Protein AF-A0A108T8F6-F1 (afdb_monomer)

Secondary structure (DSSP, 8-state):
--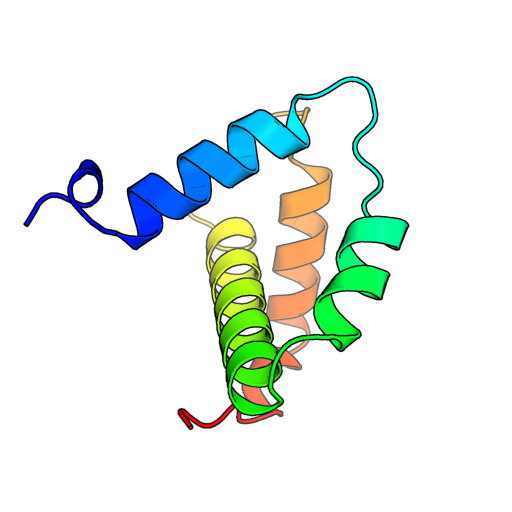GGGSHHHHHHHHHHHHHTSTT--HHHHHHHHTTS-HHHHHHHHHHHHHHHHHHHSTT----TTTHHHHHHHHHHHHTSHHHHS-----

Structure (mmCIF, N/CA/C/O backbone):
data_AF-A0A108T8F6-F1
#
_entry.id   AF-A0A108T8F6-F1
#
loop_
_atom_site.group_PDB
_atom_site.id
_atom_site.type_symbol
_atom_site.label_atom_id
_atom_site.label_alt_id
_atom_site.label_comp_id
_atom_site.label_asym_id
_atom_site.label_entity_id
_atom_site.label_seq_id
_atom_site.pdbx_PDB_ins_code
_atom_site.Cartn_x
_atom_site.Cartn_y
_atom_site.Cartn_z
_atom_site.occupancy
_atom_site.B_iso_or_equiv
_atom_site.auth_seq_id
_atom_site.auth_comp_id
_atom_site.auth_asym_id
_atom_site.auth_atom_id
_atom_site.pdbx_PDB_model_num
ATOM 1 N N . MET A 1 1 ? -5.316 19.859 9.769 1.00 63.09 1 MET A N 1
ATOM 2 C CA . MET A 1 1 ? -4.231 19.932 8.768 1.00 63.09 1 MET A CA 1
ATOM 3 C C . MET A 1 1 ? -4.727 19.178 7.548 1.00 63.09 1 MET A C 1
ATOM 5 O O . MET A 1 1 ? -5.232 18.078 7.724 1.00 63.09 1 MET A O 1
ATOM 9 N N . GLU A 1 2 ? -4.706 19.786 6.365 1.00 87.06 2 GLU A N 1
ATOM 10 C CA . GLU A 1 2 ? -5.126 19.111 5.126 1.00 87.06 2 GLU A CA 1
ATOM 11 C C . GLU A 1 2 ? -4.174 17.950 4.803 1.00 87.06 2 GLU A C 1
ATOM 13 O O . GLU A 1 2 ? -2.962 18.088 4.993 1.00 87.06 2 GLU A O 1
ATOM 18 N N . LEU A 1 3 ? -4.707 16.820 4.318 1.00 90.44 3 LEU A N 1
ATOM 19 C CA . LEU A 1 3 ? -3.925 15.623 3.976 1.00 90.44 3 LEU A CA 1
ATOM 20 C C . LEU A 1 3 ? -2.784 15.960 3.010 1.00 90.44 3 LEU A C 1
ATOM 22 O O . LEU A 1 3 ? -1.675 15.473 3.178 1.00 90.44 3 LEU A O 1
ATOM 26 N N . GLN A 1 4 ? -3.042 16.856 2.057 1.00 93.12 4 GLN A N 1
ATOM 27 C CA . GLN A 1 4 ? -2.092 17.295 1.038 1.00 93.12 4 GLN A CA 1
ATOM 28 C C . GLN A 1 4 ? -0.828 17.957 1.617 1.00 93.12 4 GLN A C 1
ATOM 30 O O . GLN A 1 4 ? 0.208 18.000 0.957 1.00 93.12 4 GLN A O 1
ATOM 35 N N . ASN A 1 5 ? -0.884 18.445 2.859 1.00 94.06 5 ASN A N 1
ATOM 36 C CA . ASN A 1 5 ? 0.251 19.073 3.535 1.00 94.06 5 ASN A CA 1
ATOM 37 C C . ASN A 1 5 ? 1.061 18.095 4.404 1.00 94.06 5 ASN A C 1
ATOM 39 O O . ASN A 1 5 ? 2.082 18.493 4.972 1.00 94.06 5 ASN A O 1
ATOM 43 N N . SER A 1 6 ? 0.637 16.831 4.520 1.00 96.62 6 SER A N 1
ATOM 44 C CA . SER A 1 6 ? 1.337 15.834 5.331 1.00 96.62 6 SER A CA 1
ATOM 45 C C . SER A 1 6 ? 2.648 15.375 4.683 1.00 96.62 6 SER A C 1
ATOM 47 O O . SER A 1 6 ? 2.859 15.476 3.469 1.00 96.62 6 SER A O 1
ATOM 49 N N . ARG A 1 7 ? 3.561 14.846 5.506 1.00 96.19 7 ARG A N 1
ATOM 50 C CA . ARG A 1 7 ? 4.801 14.231 5.005 1.00 96.19 7 ARG A CA 1
ATOM 51 C C .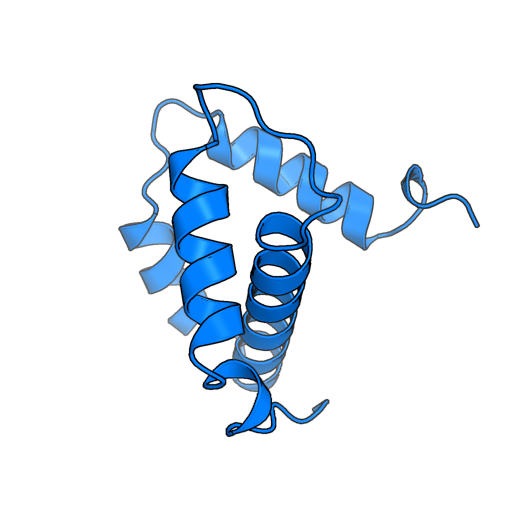 ARG A 1 7 ? 4.499 12.954 4.211 1.00 96.19 7 ARG A C 1
ATOM 53 O O . ARG A 1 7 ? 5.187 12.674 3.237 1.00 96.19 7 ARG A O 1
ATOM 60 N N . GLU A 1 8 ? 3.451 12.226 4.589 1.00 96.62 8 GLU A N 1
ATOM 61 C CA . GLU A 1 8 ? 2.988 11.005 3.932 1.00 96.62 8 GLU A CA 1
ATOM 62 C C . GLU A 1 8 ? 2.455 11.306 2.527 1.00 96.62 8 GLU A C 1
ATOM 64 O O . GLU A 1 8 ? 2.762 10.576 1.588 1.00 96.62 8 GLU A O 1
ATOM 69 N N . TYR A 1 9 ? 1.735 12.419 2.351 1.00 96.19 9 TYR A N 1
ATOM 70 C CA . TYR A 1 9 ? 1.280 12.850 1.031 1.00 96.19 9 TYR A CA 1
ATOM 71 C C . TYR A 1 9 ? 2.460 13.204 0.122 1.00 96.19 9 TYR A C 1
ATOM 73 O O . TYR A 1 9 ? 2.511 12.783 -1.028 1.00 96.19 9 TYR A O 1
ATOM 81 N N . LYS A 1 10 ? 3.477 13.902 0.638 1.00 96.44 10 LYS A N 1
ATOM 82 C CA . LYS A 1 10 ? 4.701 14.160 -0.139 1.00 96.44 10 LYS A CA 1
ATOM 83 C C . LYS A 1 10 ? 5.418 12.860 -0.519 1.00 96.44 10 LYS A C 1
ATOM 85 O O . LYS A 1 10 ? 5.850 12.719 -1.657 1.00 96.44 10 LYS A O 1
ATOM 90 N N . ALA A 1 11 ? 5.499 11.897 0.399 1.00 96.50 11 ALA A N 1
ATOM 91 C CA . ALA A 1 11 ? 6.109 10.597 0.127 1.00 96.50 11 ALA A CA 1
ATOM 92 C C . ALA A 1 11 ? 5.349 9.803 -0.950 1.00 96.50 11 ALA A C 1
ATOM 94 O O . ALA A 1 11 ? 5.981 9.225 -1.834 1.00 96.50 11 ALA A O 1
ATOM 95 N N . VAL A 1 12 ? 4.008 9.802 -0.923 1.00 96.19 12 VAL A N 1
ATOM 96 C CA . VAL A 1 12 ? 3.218 9.089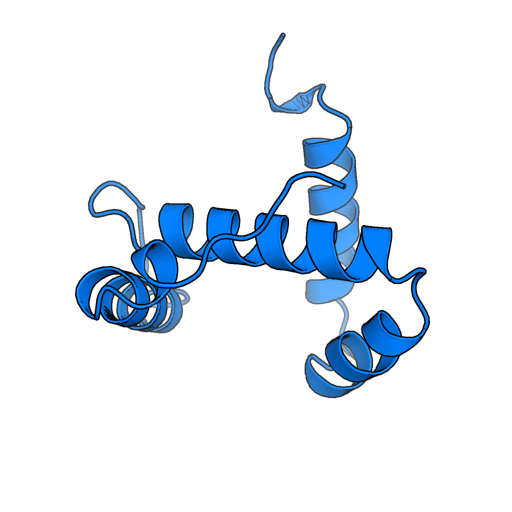 -1.940 1.00 96.19 12 VAL A CA 1
ATOM 97 C C . VAL A 1 12 ? 3.333 9.741 -3.316 1.00 96.19 12 VAL A C 1
ATOM 99 O O . VAL A 1 12 ? 3.324 9.028 -4.310 1.00 96.19 12 VAL A O 1
ATOM 102 N N . GLN A 1 13 ? 3.511 11.063 -3.391 1.00 96.75 13 GLN A N 1
ATOM 103 C CA . GLN A 1 13 ? 3.750 11.764 -4.657 1.00 96.75 13 GLN A CA 1
ATOM 104 C C . GLN A 1 13 ? 5.094 11.376 -5.292 1.00 96.75 13 GLN A C 1
ATOM 106 O O . GLN A 1 13 ? 5.171 11.175 -6.502 1.00 96.75 13 GLN A O 1
ATOM 111 N N . GLU A 1 14 ? 6.154 11.214 -4.495 1.00 96.69 14 GLU A N 1
ATOM 112 C CA . GLU A 1 14 ? 7.430 10.706 -5.021 1.00 96.69 14 GLU A CA 1
ATOM 113 C C . GLU A 1 14 ? 7.327 9.231 -5.439 1.00 96.69 14 GLU A C 1
ATOM 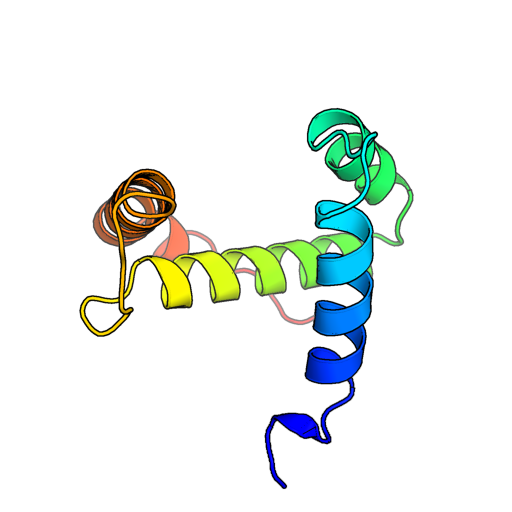115 O O . GLU A 1 14 ? 7.888 8.838 -6.463 1.00 96.69 14 GLU A O 1
ATOM 120 N N . LEU A 1 15 ? 6.558 8.418 -4.704 1.00 96.56 15 LEU A N 1
ATOM 121 C CA . LEU A 1 15 ? 6.278 7.039 -5.106 1.00 96.56 15 LEU A CA 1
ATOM 122 C C . LEU A 1 15 ? 5.466 6.977 -6.409 1.00 96.56 15 LEU A C 1
ATOM 124 O O . LEU A 1 15 ? 5.804 6.190 -7.283 1.00 96.56 15 LEU A O 1
ATOM 128 N N . GLU A 1 16 ? 4.436 7.809 -6.569 1.00 97.00 16 GLU A N 1
ATOM 129 C CA . GLU A 1 16 ? 3.630 7.909 -7.793 1.00 97.00 16 GLU A CA 1
ATOM 130 C C . GLU A 1 16 ? 4.510 8.208 -9.011 1.00 97.00 16 GLU A C 1
ATOM 132 O O . GLU A 1 16 ? 4.423 7.514 -10.024 1.00 97.00 16 GLU A O 1
ATOM 137 N N . ARG A 1 17 ? 5.418 9.185 -8.891 1.00 97.00 17 ARG A N 1
ATOM 138 C CA . ARG A 1 17 ? 6.386 9.503 -9.951 1.00 97.00 17 ARG A CA 1
ATOM 139 C C . ARG A 1 17 ? 7.261 8.306 -10.304 1.00 97.00 17 ARG A C 1
ATOM 141 O O . ARG A 1 17 ? 7.470 8.049 -11.484 1.00 97.00 17 ARG A O 1
ATOM 148 N N . ALA A 1 18 ? 7.744 7.573 -9.302 1.00 96.62 18 ALA A N 1
ATOM 149 C CA . ALA A 1 18 ? 8.578 6.396 -9.520 1.00 96.62 18 ALA A CA 1
ATOM 150 C C . ALA A 1 18 ? 7.799 5.226 -10.151 1.00 96.62 18 ALA A C 1
ATOM 152 O O . ALA A 1 18 ? 8.330 4.534 -11.016 1.00 96.62 18 ALA A O 1
ATOM 153 N N . LEU A 1 19 ? 6.532 5.026 -9.764 1.00 96.00 19 LEU A N 1
ATOM 154 C CA . LEU A 1 19 ? 5.638 4.021 -10.351 1.00 96.00 19 LEU A CA 1
ATOM 155 C C . LEU A 1 19 ? 5.305 4.322 -11.818 1.00 96.00 19 LEU A C 1
ATOM 157 O O . LEU A 1 19 ? 5.126 3.392 -12.601 1.00 96.00 19 LEU A O 1
ATOM 161 N N . ASN A 1 20 ? 5.218 5.604 -12.179 1.00 94.81 20 ASN A N 1
ATOM 162 C CA . ASN A 1 20 ? 4.918 6.059 -13.536 1.00 94.81 20 ASN A CA 1
ATOM 163 C C . ASN A 1 20 ? 6.145 6.052 -14.474 1.00 94.81 20 ASN A C 1
ATOM 165 O O . ASN A 1 20 ? 6.016 6.378 -15.654 1.00 94.81 20 ASN A O 1
ATOM 169 N N . ASP A 1 21 ? 7.334 5.701 -13.978 1.00 93.62 21 ASP A N 1
ATOM 170 C CA . ASP A 1 21 ? 8.545 5.629 -14.794 1.00 93.62 21 ASP A CA 1
ATOM 171 C C . ASP A 1 21 ? 8.609 4.333 -15.630 1.00 93.62 21 ASP A C 1
ATOM 173 O O . ASP A 1 21 ? 8.269 3.238 -15.165 1.00 93.62 21 ASP A O 1
ATOM 177 N N . MET A 1 22 ? 9.096 4.449 -16.872 1.00 81.00 22 MET A N 1
ATOM 178 C CA . MET A 1 22 ? 9.247 3.364 -17.854 1.00 81.00 22 MET A CA 1
ATOM 179 C C . MET A 1 22 ? 10.428 2.462 -17.468 1.00 81.00 22 MET A C 1
ATOM 181 O O . MET A 1 22 ? 11.468 2.421 -18.119 1.00 81.00 22 MET A O 1
ATOM 185 N N . GLY A 1 23 ? 10.288 1.746 -16.360 1.00 92.38 23 GLY A N 1
ATOM 186 C CA . GLY A 1 23 ? 11.355 0.930 -15.783 1.00 92.38 23 GLY A CA 1
ATOM 187 C C . GLY A 1 23 ? 11.056 0.412 -14.382 1.00 92.38 23 GLY A C 1
ATOM 188 O O . GLY A 1 23 ? 11.849 -0.370 -13.843 1.00 92.38 23 GLY A O 1
ATOM 189 N N . TRP A 1 24 ? 9.922 0.807 -13.791 1.00 96.25 24 TRP A N 1
ATOM 190 C CA . TRP A 1 24 ? 9.532 0.323 -12.478 1.00 96.25 24 TRP A CA 1
ATOM 191 C C . TRP A 1 24 ? 9.438 -1.207 -12.442 1.00 96.25 24 TRP A C 1
ATOM 193 O O . TRP A 1 24 ? 8.803 -1.849 -13.280 1.00 96.25 24 TRP A O 1
ATOM 203 N N . SER A 1 25 ? 10.061 -1.810 -11.429 1.00 96.88 25 SER A N 1
ATOM 204 C CA . SER A 1 25 ? 10.025 -3.251 -11.198 1.00 96.88 25 SER A CA 1
ATOM 205 C C . SER A 1 25 ? 9.520 -3.526 -9.782 1.00 96.88 25 SER A C 1
ATOM 207 O O . SER A 1 25 ? 10.290 -3.374 -8.829 1.00 96.88 25 SER A O 1
ATOM 209 N N . PRO A 1 26 ? 8.265 -3.997 -9.619 1.00 95.88 26 PRO A N 1
ATOM 210 C CA . PRO A 1 26 ? 7.721 -4.348 -8.307 1.00 95.88 26 PRO A CA 1
ATOM 211 C C . PRO A 1 26 ? 8.594 -5.366 -7.561 1.00 95.88 26 PRO A C 1
ATOM 213 O O . PRO A 1 26 ? 8.784 -5.259 -6.352 1.00 95.88 26 PRO A O 1
ATOM 216 N N . LYS A 1 27 ? 9.197 -6.311 -8.298 1.00 97.50 27 LYS A N 1
ATOM 217 C CA . LYS A 1 27 ? 10.126 -7.302 -7.743 1.00 97.50 27 LYS A CA 1
ATOM 218 C C . LYS A 1 27 ? 11.383 -6.647 -7.168 1.00 97.50 27 LYS A C 1
ATOM 220 O O . LYS A 1 27 ? 11.723 -6.920 -6.023 1.00 97.50 27 LYS A O 1
ATOM 225 N N . ARG A 1 28 ? 12.052 -5.767 -7.925 1.00 97.69 28 ARG A N 1
ATOM 226 C CA . ARG A 1 28 ? 13.257 -5.076 -7.432 1.00 97.69 28 ARG A CA 1
ATOM 227 C C . ARG A 1 28 ? 12.936 -4.132 -6.278 1.00 97.69 28 ARG A C 1
ATOM 229 O O . ARG A 1 28 ? 13.736 -4.039 -5.352 1.00 97.69 28 ARG A O 1
ATOM 236 N N . PHE A 1 29 ? 11.774 -3.473 -6.301 1.00 96.81 29 PHE A N 1
ATOM 237 C CA . PHE A 1 29 ? 11.302 -2.670 -5.173 1.00 96.81 29 PHE A CA 1
ATOM 238 C C . PHE A 1 29 ? 11.196 -3.534 -3.912 1.00 96.81 29 PHE A C 1
ATOM 240 O O . PHE A 1 29 ? 11.868 -3.244 -2.927 1.00 96.81 29 PHE A O 1
ATOM 247 N N . ALA A 1 30 ? 10.454 -4.645 -3.973 1.00 97.31 30 ALA A N 1
ATOM 248 C CA . ALA A 1 30 ? 10.300 -5.568 -2.850 1.00 97.31 30 ALA A CA 1
ATOM 249 C C . ALA A 1 30 ? 11.636 -6.176 -2.383 1.00 97.31 30 ALA A C 1
ATOM 251 O O . ALA A 1 30 ? 11.869 -6.303 -1.187 1.00 97.31 30 ALA A O 1
ATOM 252 N N . GLU A 1 31 ? 12.549 -6.511 -3.297 1.00 98.00 31 GLU A N 1
ATOM 253 C CA . GLU A 1 31 ? 13.895 -6.969 -2.932 1.00 98.00 31 GLU A CA 1
ATOM 254 C C . GLU A 1 31 ? 14.702 -5.876 -2.228 1.00 98.00 31 GLU A C 1
ATOM 256 O O . GLU A 1 31 ? 15.468 -6.182 -1.321 1.00 98.00 31 GLU A O 1
ATOM 261 N N . SER A 1 32 ? 14.523 -4.609 -2.600 1.00 97.75 32 SER A N 1
ATOM 262 C CA . SER A 1 32 ? 15.267 -3.485 -2.022 1.00 97.75 32 SER A CA 1
ATOM 263 C C . SER A 1 32 ? 14.825 -3.150 -0.595 1.00 97.75 32 SER A C 1
ATOM 265 O O . SER A 1 32 ? 15.649 -2.732 0.220 1.00 97.75 32 SER A O 1
ATOM 267 N N . THR A 1 33 ? 13.558 -3.389 -0.239 1.00 97.12 33 THR A N 1
ATOM 268 C CA . THR A 1 33 ? 13.043 -3.101 1.117 1.00 97.12 33 THR A CA 1
ATOM 269 C C . THR A 1 33 ? 13.733 -3.941 2.195 1.00 97.12 33 THR A C 1
ATOM 271 O O . THR A 1 33 ? 13.828 -3.515 3.348 1.00 97.12 33 THR A O 1
ATOM 274 N N . ARG A 1 34 ? 14.316 -5.093 1.827 1.00 96.50 34 ARG A N 1
ATOM 275 C CA . ARG A 1 34 ? 15.084 -5.954 2.743 1.00 96.50 34 ARG A CA 1
ATOM 276 C C . ARG A 1 34 ? 16.299 -5.256 3.365 1.00 96.50 34 ARG A C 1
ATOM 278 O O . ARG A 1 34 ? 16.816 -5.741 4.370 1.00 96.50 34 ARG A O 1
ATOM 285 N N . PHE A 1 35 ? 16.790 -4.184 2.740 1.00 97.94 35 PHE A N 1
ATOM 286 C CA . PHE A 1 35 ? 17.958 -3.431 3.197 1.00 97.94 35 PHE A CA 1
ATOM 287 C C . PHE A 1 35 ? 17.604 -2.328 4.204 1.00 97.94 35 PHE A C 1
ATOM 289 O O . PHE A 1 35 ? 18.506 -1.743 4.798 1.00 97.94 35 PHE A O 1
ATOM 296 N N . TYR A 1 36 ? 16.319 -2.050 4.439 1.00 97.50 36 TYR A N 1
ATOM 297 C CA . TYR A 1 36 ? 15.902 -1.122 5.490 1.00 97.50 36 TYR A CA 1
ATOM 298 C C . TYR A 1 36 ? 16.188 -1.683 6.886 1.00 97.50 36 TYR A C 1
ATOM 300 O O . TYR A 1 36 ? 16.235 -2.898 7.087 1.00 97.50 36 TYR A O 1
ATOM 308 N N . HIS A 1 37 ? 16.313 -0.800 7.880 1.00 97.25 37 HIS A N 1
ATOM 309 C CA . HIS A 1 37 ? 16.297 -1.205 9.286 1.00 97.25 37 HIS A CA 1
ATOM 310 C C . HIS A 1 37 ? 15.022 -2.002 9.604 1.00 97.25 37 HIS A C 1
ATOM 312 O O . HIS A 1 37 ? 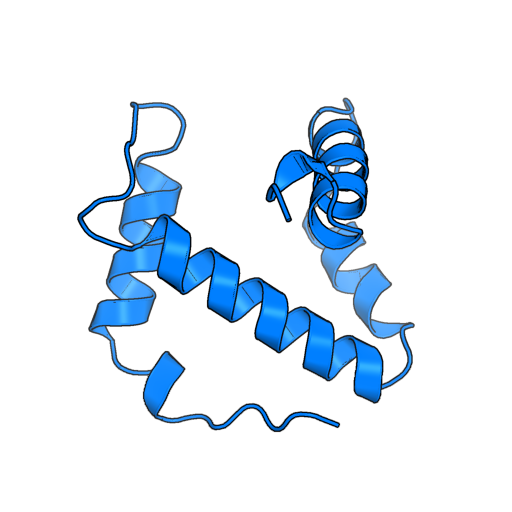13.959 -1.719 9.053 1.00 97.25 37 HIS A O 1
ATOM 318 N N . ARG A 1 38 ? 15.102 -2.978 10.518 1.00 96.19 38 ARG A N 1
ATOM 319 C CA . ARG A 1 38 ? 13.971 -3.875 10.835 1.00 96.19 38 ARG A CA 1
ATOM 320 C C . ARG A 1 38 ? 12.712 -3.125 11.278 1.00 96.19 38 ARG A C 1
ATOM 322 O O . ARG A 1 38 ? 11.627 -3.463 10.821 1.00 96.19 38 ARG A O 1
ATOM 329 N N . THR A 1 39 ? 12.864 -2.059 12.060 1.00 96.06 39 THR A N 1
ATOM 330 C CA . THR A 1 39 ? 11.764 -1.156 12.437 1.00 96.06 39 THR A CA 1
ATOM 331 C C . THR A 1 39 ? 11.069 -0.545 11.218 1.00 96.06 39 THR A C 1
ATOM 333 O O . THR A 1 39 ? 9.847 -0.523 11.144 1.00 96.06 39 THR A O 1
ATOM 336 N N . LEU A 1 40 ? 11.830 -0.117 10.207 1.00 96.38 40 LEU A N 1
ATOM 337 C CA . LEU A 1 40 ? 11.265 0.450 8.980 1.00 96.38 40 LEU A CA 1
ATOM 338 C C . LEU A 1 40 ? 10.626 -0.615 8.081 1.00 96.38 40 LEU A C 1
ATOM 340 O O . LEU A 1 40 ? 9.659 -0.316 7.392 1.00 96.38 40 LEU A O 1
ATOM 344 N N . GLN A 1 41 ? 11.120 -1.858 8.099 1.00 96.44 41 GLN A N 1
ATOM 345 C CA . GLN A 1 41 ? 10.443 -2.976 7.426 1.00 96.44 41 GLN A CA 1
ATOM 346 C C . GLN A 1 41 ? 9.062 -3.230 8.048 1.00 96.44 41 GLN A C 1
ATOM 348 O O . GLN A 1 41 ? 8.089 -3.413 7.319 1.00 96.44 41 GLN A O 1
ATOM 353 N N . GLN A 1 42 ? 8.959 -3.174 9.381 1.00 96.38 42 GLN A N 1
ATOM 354 C CA . GLN A 1 42 ? 7.687 -3.287 10.097 1.00 96.38 42 GLN A CA 1
ATOM 355 C C . GLN A 1 42 ? 6.733 -2.136 9.745 1.00 96.38 42 GLN A C 1
ATOM 357 O O . GLN A 1 42 ? 5.568 -2.375 9.424 1.00 96.38 42 GLN A O 1
ATOM 362 N N . GLU A 1 43 ? 7.221 -0.894 9.766 1.00 96.56 43 GLU A N 1
ATOM 363 C CA . GLU A 1 43 ? 6.393 0.275 9.454 1.00 96.56 43 GLU A CA 1
ATOM 364 C C . GLU A 1 43 ? 5.949 0.294 7.982 1.00 96.56 43 GLU A C 1
ATOM 366 O O . GLU A 1 43 ? 4.808 0.647 7.673 1.00 96.56 43 GLU A O 1
ATOM 371 N N . LEU A 1 44 ? 6.795 -0.186 7.065 1.00 96.69 44 LEU A N 1
ATOM 372 C CA . LEU A 1 44 ? 6.407 -0.395 5.672 1.00 96.69 44 LEU A CA 1
ATOM 373 C C . LEU A 1 44 ? 5.268 -1.416 5.555 1.00 96.69 44 LEU A C 1
ATOM 375 O O . LEU A 1 44 ? 4.306 -1.164 4.833 1.00 96.69 44 LEU A O 1
ATOM 379 N N . MET A 1 45 ? 5.328 -2.538 6.280 1.00 96.81 45 MET A N 1
ATOM 380 C CA . MET A 1 45 ? 4.242 -3.524 6.269 1.00 96.81 45 MET A CA 1
ATOM 381 C C . MET A 1 45 ? 2.938 -2.952 6.826 1.00 96.81 45 MET A C 1
ATOM 383 O O . MET A 1 45 ? 1.885 -3.157 6.225 1.00 96.81 45 MET A O 1
ATOM 387 N N . ARG A 1 46 ? 2.997 -2.173 7.914 1.00 96.88 46 ARG A N 1
ATOM 388 C CA . ARG A 1 46 ? 1.832 -1.442 8.445 1.00 96.88 46 ARG A CA 1
ATOM 389 C C . ARG A 1 46 ? 1.238 -0.498 7.399 1.00 96.88 46 ARG A C 1
ATOM 391 O O . ARG A 1 46 ? 0.024 -0.476 7.209 1.00 96.88 46 ARG A O 1
ATOM 398 N N . THR A 1 47 ? 2.095 0.221 6.677 1.00 96.50 47 THR A N 1
ATOM 399 C CA . THR A 1 47 ? 1.690 1.123 5.590 1.00 96.50 47 THR A CA 1
ATOM 400 C C . THR A 1 47 ? 1.010 0.359 4.450 1.00 96.50 47 THR A C 1
ATOM 402 O O . THR A 1 47 ? -0.056 0.763 3.993 1.00 96.50 47 THR A O 1
ATOM 405 N N . ILE A 1 48 ? 1.569 -0.780 4.022 1.00 97.25 48 ILE A N 1
ATOM 406 C CA . ILE A 1 48 ? 0.976 -1.634 2.979 1.00 97.25 48 ILE A CA 1
ATOM 407 C C . ILE A 1 48 ? -0.393 -2.164 3.420 1.00 97.25 48 ILE A C 1
ATOM 409 O O . ILE A 1 48 ? -1.341 -2.112 2.641 1.00 97.25 48 ILE A O 1
ATOM 413 N N . VAL A 1 49 ? -0.533 -2.619 4.669 1.00 97.75 49 VAL A N 1
ATOM 414 C CA . VAL A 1 49 ? -1.827 -3.067 5.211 1.00 97.75 49 VAL A CA 1
ATOM 415 C C 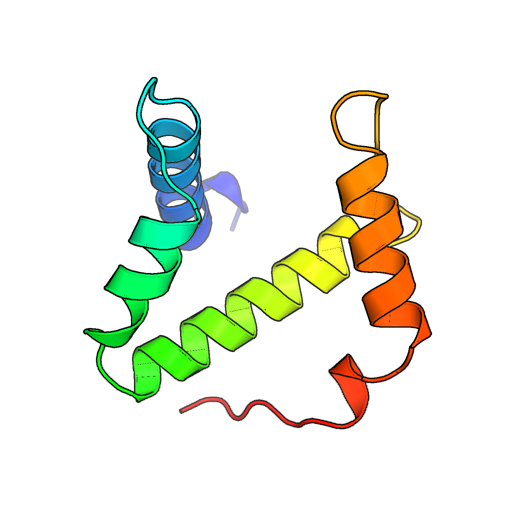. VAL A 1 49 ? -2.851 -1.931 5.222 1.00 97.75 49 VAL A C 1
ATOM 417 O O . VAL A 1 49 ? -4.003 -2.154 4.853 1.00 97.75 49 VAL A O 1
ATOM 420 N N . ALA A 1 50 ? -2.449 -0.708 5.578 1.00 97.06 50 ALA A N 1
ATOM 421 C CA . ALA A 1 50 ? -3.333 0.455 5.513 1.00 97.06 50 ALA A CA 1
ATOM 422 C C . ALA A 1 50 ? -3.789 0.758 4.072 1.00 97.06 50 ALA A C 1
ATOM 424 O O . ALA A 1 50 ? -4.964 1.056 3.855 1.00 97.06 50 ALA A O 1
ATOM 425 N N . VAL A 1 51 ? -2.897 0.619 3.083 1.00 97.94 51 VAL A N 1
ATOM 426 C CA . VAL A 1 51 ? -3.246 0.746 1.658 1.00 97.94 51 VAL A CA 1
ATOM 427 C C . VAL A 1 51 ? -4.220 -0.350 1.226 1.00 97.94 51 VAL A C 1
ATOM 429 O O . VAL A 1 51 ? -5.210 -0.033 0.577 1.00 97.94 51 VAL A O 1
ATOM 432 N N . ILE A 1 52 ? -3.996 -1.611 1.617 1.00 98.44 52 ILE A N 1
ATOM 433 C CA . ILE A 1 52 ? -4.913 -2.723 1.310 1.00 98.44 52 ILE A CA 1
ATOM 434 C C . ILE A 1 52 ? -6.306 -2.434 1.875 1.00 98.44 52 ILE A C 1
ATOM 436 O O . ILE A 1 52 ? -7.284 -2.533 1.140 1.00 98.44 52 ILE A O 1
ATOM 440 N N . ARG A 1 53 ? -6.398 -2.026 3.149 1.00 98.00 53 ARG A N 1
ATOM 441 C CA . ARG A 1 53 ? -7.678 -1.673 3.785 1.00 98.00 53 ARG A CA 1
ATOM 442 C C . ARG A 1 53 ? -8.386 -0.540 3.040 1.00 98.00 53 ARG A C 1
ATOM 444 O O . ARG A 1 53 ? -9.568 -0.660 2.762 1.00 98.00 53 ARG A O 1
ATOM 451 N N . MET A 1 54 ? -7.663 0.518 2.670 1.00 97.81 54 MET A N 1
ATOM 452 C CA . MET A 1 54 ? -8.229 1.654 1.934 1.00 97.81 54 MET A CA 1
ATOM 453 C C . MET A 1 54 ? -8.693 1.277 0.520 1.00 97.81 54 MET A C 1
ATOM 455 O O . MET A 1 54 ? -9.768 1.697 0.109 1.00 97.81 54 MET A O 1
ATOM 459 N N . VAL A 1 55 ? -7.912 0.482 -0.217 1.00 98.31 55 VAL A N 1
ATOM 460 C CA . VAL A 1 55 ? -8.239 0.077 -1.596 1.00 98.31 55 VAL A CA 1
ATOM 461 C C . VAL A 1 55 ? -9.360 -0.960 -1.635 1.00 98.31 55 VAL A C 1
ATOM 463 O O . VAL A 1 55 ? -10.134 -0.969 -2.585 1.00 98.31 55 VAL A O 1
ATOM 466 N N . GLY A 1 56 ? -9.447 -1.848 -0.642 1.00 98.12 56 GLY A N 1
ATOM 467 C CA . GLY A 1 56 ? -10.481 -2.884 -0.563 1.00 98.12 56 GLY A CA 1
ATOM 468 C C . GLY A 1 56 ? -11.799 -2.431 0.072 1.00 98.12 56 GLY A C 1
ATOM 469 O O . GLY A 1 56 ? -12.755 -3.199 0.047 1.00 98.12 56 GLY A O 1
ATOM 470 N N . ASP A 1 57 ? -11.859 -1.218 0.629 1.00 97.81 57 ASP A N 1
ATOM 471 C CA . ASP A 1 57 ? -13.067 -0.657 1.242 1.00 97.81 57 ASP A CA 1
ATOM 472 C C . ASP A 1 57 ? -14.196 -0.473 0.212 1.00 97.81 57 ASP A C 1
ATOM 474 O O . ASP A 1 57 ? -13.955 -0.060 -0.924 1.00 97.81 57 ASP A O 1
ATOM 478 N N . ASP A 1 58 ? -15.442 -0.730 0.613 1.00 95.50 58 ASP A N 1
ATOM 479 C CA . ASP A 1 58 ? -16.619 -0.618 -0.264 1.00 95.50 58 ASP A CA 1
ATOM 480 C C . ASP A 1 58 ? -16.871 0.808 -0.775 1.00 95.50 58 ASP A C 1
ATOM 482 O O . ASP A 1 58 ? -17.518 1.001 -1.806 1.00 95.50 58 ASP A O 1
ATOM 486 N N . SER A 1 59 ? -16.361 1.824 -0.075 1.00 96.75 59 SER A N 1
ATOM 487 C CA . SER A 1 59 ? -16.439 3.223 -0.501 1.00 96.75 59 SER A CA 1
ATOM 488 C C . SER A 1 59 ? -15.329 3.630 -1.479 1.00 96.75 59 SER A C 1
ATOM 490 O O . SER A 1 59 ? -15.385 4.732 -2.044 1.00 96.75 59 SER A O 1
ATOM 492 N N . TYR A 1 60 ? -14.333 2.766 -1.718 1.00 96.44 60 TYR A N 1
ATOM 493 C CA . TYR A 1 60 ? -13.235 3.048 -2.635 1.00 96.44 60 TYR A CA 1
ATOM 494 C C . TYR A 1 60 ? -13.730 3.079 -4.084 1.00 96.44 60 TYR A C 1
ATOM 496 O O . TYR A 1 60 ? -14.207 2.091 -4.642 1.00 96.44 60 TYR A O 1
ATOM 504 N N . ARG A 1 61 ? -13.606 4.246 -4.725 1.00 95.75 61 ARG A N 1
ATOM 505 C CA . ARG A 1 61 ? -14.019 4.423 -6.122 1.00 95.75 61 ARG A CA 1
ATOM 506 C C . ARG A 1 61 ? -13.053 3.705 -7.059 1.00 95.75 61 ARG A C 1
ATOM 508 O O . ARG A 1 61 ? -11.843 3.915 -6.995 1.00 95.75 61 ARG A O 1
ATOM 515 N N . THR A 1 62 ? -13.608 2.933 -7.983 1.00 95.94 62 THR A N 1
ATOM 516 C CA . THR A 1 62 ? -12.851 2.161 -8.971 1.00 95.94 62 THR A CA 1
ATOM 517 C C . THR A 1 62 ? -13.243 2.518 -10.400 1.00 95.94 62 THR A C 1
ATOM 519 O O . THR A 1 62 ? -14.326 3.042 -10.665 1.00 95.94 62 THR A O 1
ATOM 522 N N . ASP A 1 63 ? -12.338 2.220 -11.328 1.00 96.62 63 ASP A N 1
ATOM 523 C CA . ASP A 1 63 ? -12.619 2.086 -12.752 1.00 96.62 63 ASP A CA 1
ATOM 524 C C . ASP A 1 63 ? -11.941 0.815 -13.302 1.00 96.62 63 ASP A C 1
ATOM 526 O O . ASP A 1 63 ? -11.253 0.092 -12.576 1.00 96.62 63 ASP A O 1
ATOM 530 N N . LEU A 1 64 ? -12.125 0.520 -14.593 1.00 96.94 64 LEU A N 1
ATOM 531 C CA . LEU A 1 64 ? -11.612 -0.711 -15.212 1.00 96.94 64 LEU A CA 1
ATOM 532 C C . LEU A 1 64 ? -10.088 -0.895 -15.069 1.00 96.94 64 LEU A C 1
ATOM 534 O O . LEU A 1 64 ? -9.606 -2.023 -15.129 1.00 96.94 64 LEU A O 1
ATOM 538 N N . ARG A 1 65 ? -9.317 0.182 -14.869 1.00 96.69 65 ARG A N 1
ATOM 539 C CA . ARG A 1 65 ? -7.853 0.132 -14.735 1.00 96.69 65 ARG A CA 1
ATOM 540 C C . ARG A 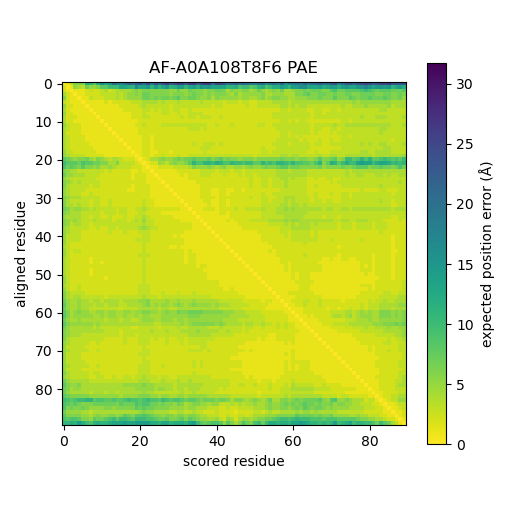1 65 ? -7.401 -0.383 -13.371 1.00 96.69 65 ARG A C 1
ATOM 542 O O . ARG A 1 65 ? -6.317 -0.952 -13.289 1.00 96.69 65 ARG A O 1
ATOM 549 N N . ASN A 1 66 ? -8.190 -0.180 -12.310 1.00 96.69 66 ASN A N 1
ATOM 550 C CA . ASN A 1 66 ? -7.827 -0.570 -10.940 1.00 96.69 66 ASN A CA 1
ATOM 551 C C . ASN A 1 66 ? -8.796 -1.570 -10.283 1.00 96.69 66 ASN A C 1
ATOM 553 O O . ASN A 1 66 ? -8.552 -1.973 -9.145 1.00 96.69 66 ASN A O 1
ATOM 557 N N . GLN A 1 67 ? -9.840 -2.021 -10.988 1.00 97.56 67 GLN A N 1
ATOM 558 C CA . GLN A 1 67 ? -10.818 -2.983 -10.468 1.00 97.56 67 GLN A CA 1
ATOM 559 C C . GLN A 1 67 ? -10.163 -4.260 -9.916 1.00 97.56 67 GLN A C 1
ATOM 561 O O . GLN A 1 67 ? -10.497 -4.695 -8.816 1.00 97.56 67 GLN A O 1
ATOM 566 N N . ALA A 1 68 ? -9.178 -4.824 -10.623 1.00 98.31 68 ALA A N 1
ATOM 567 C CA . ALA A 1 68 ? -8.472 -6.022 -10.164 1.00 98.31 68 ALA A CA 1
ATOM 568 C C . ALA A 1 68 ? -7.740 -5.803 -8.825 1.00 98.31 68 ALA A C 1
ATOM 570 O O . ALA A 1 68 ? -7.714 -6.694 -7.976 1.00 98.31 68 ALA A O 1
ATOM 571 N N . SER A 1 69 ? -7.180 -4.608 -8.609 1.00 98.06 69 SER A N 1
ATOM 572 C CA . SER A 1 69 ? -6.526 -4.246 -7.347 1.00 98.06 69 SER A CA 1
ATOM 573 C C . SER A 1 69 ? -7.532 -4.141 -6.201 1.00 98.06 69 SER A C 1
ATOM 575 O O . SER A 1 69 ? -7.252 -4.637 -5.111 1.00 98.06 69 SER A O 1
ATOM 577 N N . HIS A 1 70 ? -8.702 -3.542 -6.450 1.00 98.44 70 HIS A N 1
ATOM 578 C CA . HIS A 1 70 ? -9.789 -3.478 -5.471 1.00 98.44 70 HIS A CA 1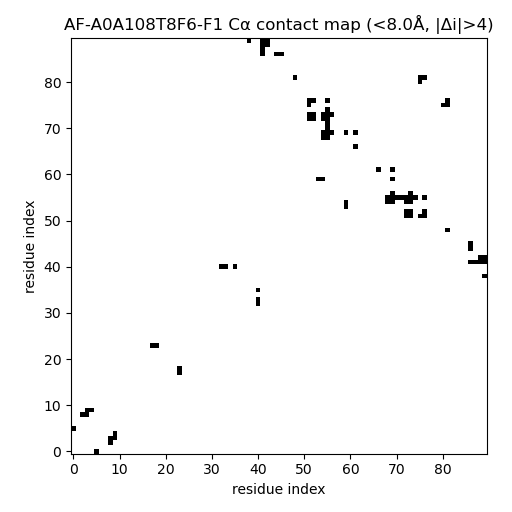
ATOM 579 C C . HIS A 1 70 ? -10.287 -4.876 -5.096 1.00 98.44 70 HIS A C 1
ATOM 581 O O . HIS A 1 70 ? -10.316 -5.210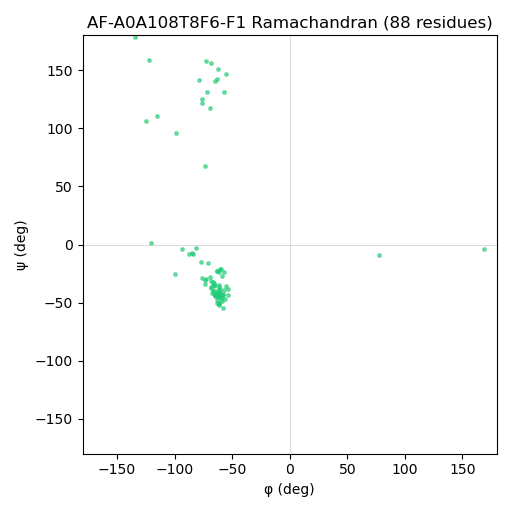 -3.915 1.00 98.44 70 HIS A O 1
ATOM 587 N N . GLU A 1 71 ? -10.588 -5.729 -6.081 1.00 98.38 71 GLU A N 1
ATOM 588 C CA . GLU A 1 71 ? -11.056 -7.098 -5.830 1.00 98.38 71 GLU A CA 1
ATOM 589 C C . GLU A 1 71 ? -10.033 -7.930 -5.048 1.00 98.38 71 GLU A C 1
ATOM 591 O O . GLU A 1 71 ? -10.406 -8.669 -4.135 1.00 98.38 71 GLU A O 1
ATOM 596 N N . LEU A 1 72 ? -8.741 -7.797 -5.366 1.00 98.56 72 LEU A N 1
ATOM 597 C CA . LEU A 1 72 ? -7.672 -8.441 -4.604 1.00 98.56 72 LEU A CA 1
ATOM 598 C C . LEU A 1 72 ? -7.653 -7.954 -3.150 1.00 98.56 72 LEU A C 1
ATOM 600 O O . LEU A 1 72 ? -7.651 -8.775 -2.234 1.00 98.56 72 LEU A O 1
ATOM 604 N N . CYS A 1 73 ? -7.645 -6.637 -2.933 1.00 98.56 73 CYS A N 1
ATOM 605 C CA . CYS A 1 73 ? -7.579 -6.064 -1.590 1.00 98.56 73 CYS A CA 1
ATOM 606 C C . CYS A 1 73 ? -8.811 -6.429 -0.758 1.00 98.56 73 CYS A C 1
ATOM 608 O O . CYS A 1 73 ? -8.666 -6.826 0.396 1.00 98.56 73 CYS A O 1
ATOM 610 N N . LYS A 1 74 ? -10.002 -6.387 -1.361 1.00 98.31 74 LYS A N 1
ATOM 611 C CA . LYS A 1 74 ? -11.252 -6.794 -0.722 1.00 98.31 74 LYS A CA 1
ATOM 612 C C . LYS A 1 74 ? -11.215 -8.256 -0.279 1.00 98.31 74 LYS A C 1
ATOM 614 O O . LYS A 1 74 ? -11.486 -8.540 0.878 1.00 98.31 74 LYS A O 1
ATOM 619 N N . ARG A 1 75 ? -10.759 -9.178 -1.136 1.00 98.44 75 ARG A N 1
ATOM 620 C CA . ARG A 1 75 ? -10.604 -10.597 -0.757 1.00 98.44 75 ARG A CA 1
ATOM 621 C C . ARG A 1 75 ? -9.609 -10.810 0.384 1.00 98.44 75 ARG A C 1
ATOM 623 O O . ARG A 1 75 ? -9.811 -11.706 1.196 1.00 98.44 75 ARG A O 1
ATOM 630 N N . ILE A 1 76 ? -8.537 -10.016 0.449 1.00 98.19 76 ILE A N 1
ATOM 631 C CA . ILE A 1 76 ? -7.585 -10.069 1.568 1.00 98.19 76 ILE A CA 1
ATOM 632 C C . ILE A 1 76 ? -8.274 -9.627 2.868 1.00 98.19 76 ILE A C 1
ATOM 634 O O . ILE A 1 76 ? -8.116 -10.303 3.881 1.00 98.19 76 ILE A O 1
ATOM 638 N N . ILE A 1 77 ? -9.060 -8.546 2.840 1.00 97.56 77 ILE A N 1
ATOM 639 C CA . ILE A 1 77 ? -9.842 -8.082 3.998 1.00 97.56 77 ILE A CA 1
ATOM 640 C C . ILE A 1 77 ? -10.863 -9.149 4.417 1.00 97.56 77 ILE A C 1
ATOM 642 O O . ILE A 1 77 ? -10.848 -9.581 5.566 1.00 97.56 77 ILE A O 1
ATOM 646 N N . ASP A 1 78 ? -11.673 -9.640 3.476 1.00 97.56 78 ASP A N 1
ATOM 647 C CA . ASP A 1 78 ? -12.733 -10.628 3.721 1.00 97.56 78 ASP A CA 1
ATOM 648 C C . ASP A 1 78 ? -12.193 -11.966 4.253 1.00 97.56 78 ASP A C 1
ATOM 650 O O . ASP A 1 78 ? -12.913 -12.716 4.910 1.00 97.56 78 ASP A O 1
ATOM 654 N N . SER A 1 79 ? -10.918 -12.279 3.993 1.00 97.12 79 SER A N 1
ATOM 655 C CA . SER A 1 79 ? -10.271 -13.481 4.528 1.00 97.12 79 SER A CA 1
ATOM 656 C C . SER A 1 79 ? -9.988 -13.425 6.035 1.00 97.12 79 SER A C 1
ATOM 658 O O . SER A 1 79 ? -9.678 -14.462 6.614 1.00 97.12 79 SER A O 1
ATOM 660 N N . GLY A 1 80 ? -10.040 -12.243 6.664 1.00 95.94 80 GLY A N 1
ATOM 661 C CA . GLY A 1 80 ? -9.723 -12.040 8.086 1.00 95.94 80 GLY A CA 1
ATOM 662 C C . GLY A 1 80 ? -8.225 -12.008 8.425 1.00 95.94 80 GLY A C 1
ATOM 663 O O . GLY A 1 80 ? -7.847 -11.593 9.518 1.00 95.94 80 GLY A O 1
ATOM 664 N N . VAL A 1 81 ? -7.339 -12.341 7.477 1.00 95.44 81 VAL A N 1
ATOM 665 C CA . VAL A 1 81 ? -5.889 -12.480 7.730 1.00 95.44 81 VAL A CA 1
ATOM 666 C C . VAL A 1 81 ? -5.221 -11.205 8.266 1.00 95.44 81 VAL A C 1
ATOM 668 O O . VAL A 1 81 ? -4.205 -11.269 8.957 1.00 95.44 81 VAL A O 1
ATOM 671 N N . LEU A 1 82 ? -5.775 -10.029 7.946 1.00 94.75 82 LEU A N 1
ATOM 672 C CA . LEU A 1 82 ? -5.254 -8.737 8.406 1.00 94.75 82 LEU A CA 1
ATOM 673 C C . LEU A 1 82 ? -5.604 -8.418 9.864 1.00 94.75 82 LEU A C 1
ATOM 675 O O . LEU A 1 82 ? -5.026 -7.479 10.413 1.00 94.75 82 LEU A O 1
ATOM 679 N N . ASP A 1 83 ? -6.555 -9.139 10.457 1.00 92.12 83 ASP A N 1
ATOM 680 C CA . ASP A 1 83 ? -6.959 -9.002 11.858 1.00 92.12 83 ASP A CA 1
ATOM 681 C C . ASP A 1 83 ? -6.313 -10.086 12.740 1.00 92.12 83 ASP A C 1
ATOM 683 O O . ASP A 1 83 ? -6.064 -9.849 13.922 1.00 92.12 83 ASP A O 1
ATOM 687 N N . ASP A 1 84 ? -5.948 -11.232 12.153 1.00 91.19 84 ASP A N 1
ATOM 688 C CA . ASP A 1 84 ? -5.283 -12.345 12.848 1.00 91.19 84 ASP A CA 1
ATOM 689 C C . ASP A 1 84 ? -3.841 -12.026 13.282 1.00 91.19 84 ASP A C 1
ATOM 691 O O . ASP A 1 84 ? -3.326 -12.598 14.248 1.00 91.19 84 ASP A O 1
ATOM 695 N N . ILE A 1 85 ? -3.157 -11.127 12.564 1.00 90.44 85 ILE A N 1
ATOM 696 C CA . ILE A 1 85 ? -1.742 -10.809 12.787 1.00 90.44 85 ILE A CA 1
ATOM 697 C C . ILE A 1 85 ? -1.592 -9.363 13.254 1.00 90.44 85 ILE A C 1
ATOM 699 O O . ILE A 1 85 ? -1.733 -8.412 12.485 1.00 90.44 85 ILE A O 1
ATOM 703 N N . TYR A 1 86 ? -1.202 -9.190 14.518 1.00 90.19 86 TYR A N 1
ATOM 704 C CA . TYR A 1 86 ? -0.891 -7.872 15.059 1.00 90.19 86 TYR A CA 1
ATOM 705 C C . TYR A 1 86 ? 0.476 -7.364 14.575 1.00 90.19 86 TYR A C 1
ATOM 707 O O . TYR A 1 86 ? 1.514 -7.975 14.835 1.00 90.19 86 TYR A O 1
ATOM 715 N N . LEU A 1 87 ? 0.482 -6.202 13.914 1.00 93.25 87 LEU A N 1
ATOM 716 C CA . LEU A 1 87 ? 1.692 -5.485 13.508 1.00 93.25 87 LEU A CA 1
ATOM 717 C C . LEU A 1 87 ? 2.001 -4.352 14.508 1.00 93.25 87 LEU A C 1
ATOM 719 O O . LEU A 1 87 ? 1.454 -3.254 14.355 1.00 93.25 87 LEU A O 1
ATOM 723 N N . PRO A 1 88 ? 2.878 -4.554 15.514 1.00 92.00 88 PRO A N 1
ATOM 724 C CA . PRO A 1 88 ? 3.154 -3.538 16.530 1.00 92.00 88 PRO A CA 1
ATOM 725 C C . PRO A 1 88 ? 3.763 -2.266 15.938 1.00 92.00 88 PRO A C 1
ATOM 727 O O . PRO A 1 88 ? 4.456 -2.311 14.920 1.00 92.00 88 PRO A O 1
ATOM 730 N N . PHE A 1 89 ? 3.497 -1.136 16.597 1.00 85.69 89 PHE A N 1
ATOM 731 C CA . PHE A 1 89 ? 4.255 0.098 16.400 1.00 85.69 89 PHE A CA 1
ATOM 732 C C . PHE A 1 89 ? 5.592 -0.066 17.130 1.00 85.69 89 PHE A C 1
ATOM 734 O O . PHE A 1 89 ? 5.588 -0.435 18.307 1.00 85.69 89 PHE A O 1
ATOM 741 N N . ILE A 1 90 ? 6.703 0.127 16.418 1.00 79.50 90 ILE A N 1
ATOM 742 C CA . ILE A 1 90 ? 8.069 -0.092 16.921 1.00 79.50 90 ILE A CA 1
ATOM 743 C C . ILE A 1 90 ? 8.827 1.229 16.906 1.00 79.50 90 ILE A C 1
ATOM 745 O O . ILE A 1 90 ? 8.774 1.913 15.860 1.00 79.50 90 ILE A O 1
#

Sequence (90 aa):
MELQNSREYKAVQELERALNDMGWSPKRFAESTRFYHRTLQQELMRTIVAVIRMVGDDSYRTDLRNQASHELCKRIIDSGVLDDIYLPFI

Foldseek 3Di:
DDPCPDPVVVVVVVVVVLVPDPDDDPVVVVVVLVPDDPLVNLVVVVVVLVVLCQLCDPPHDDDPVCVVVNVVSVVVVVVCPSVVDDRDND

pLDDT: mean 95.42, std 4.78, range [63.09, 98.56]

Nearest PDB structures (foldseek):
  8ud6-assembly2_2t  TM=2.884E-01  e=9.025E+00  Thermus thermophilus HB8
  5vpp-assembly2_XT  TM=2.647E-01  e=8.466E+00  Thermus thermophilus HB8

Solvent-accessible surface area (backbone atoms only — not comparable to full-atom values): 5433 Å² total; per-residue (Å²): 131,64,67,83,74,37,71,67,43,54,51,51,53,55,48,50,56,51,66,72,40,100,76,63,45,73,66,60,53,62,62,53,51,72,74,48,58,71,58,54,46,50,52,49,50,54,50,51,51,51,48,35,54,54,47,27,35,94,84,45,87,73,51,90,92,47,40,69,58,27,57,52,25,28,53,50,58,76,64,44,61,73,74,77,53,88,77,76,90,116

Organism: Bacteroides stercoris (NCBI:txid46506)

Mean predicted aligned error: 3.2 Å

Radius of gyration: 14.63 Å; Cα contacts (8 Å, |Δi|>4): 49; chains: 1; bounding box: 35×33×35 Å